Protein AF-A0A6M3KBY1-F1 (afdb_monomer_lite)

Foldseek 3Di:
DKKWADDDDDDDDDDDDDTAIDDDDPPDPVVCVVVVVQPDDPDHRMDDDDPVVNVVVVVVVDDPDVVVVPPDDPPVPDPVVVVVVVVVVVVVVVVVVVVVVVVVVVVVVVVVVVVVVVVVVVVVVVVVVVVVVVVVVVVVVVVVVVVVVVVVVVVVVVVVVVVVVVVVVVVVVVVVVVD

Radius of gyration: 60.46 Å; chains: 1; bounding box: 97×52×166 Å

Sequence (179 aa):
MFVKCKSTRHTKIGTLRRGVVYNLDDESQKAMSVVKSLTAGKDPVMVKLSKQDAEDAALASVSISVEDVTSSDEVASDGANAALAAENADLKQKLNEASEGLTAAASKYEALSEEADDAKTKLVELVSKNADLGGKLDAAASEKSALEKALTKVEKERDALSKKVAELEAALKADQADA

pLDDT: mean 82.59, std 18.46, range [39.38, 98.5]

Structure (mmCIF, N/CA/C/O backbone):
data_AF-A0A6M3KBY1-F1
#
_entry.id   AF-A0A6M3KBY1-F1
#
loop_
_atom_site.group_PDB
_atom_site.id
_atom_site.type_symbol
_atom_site.label_atom_id
_atom_site.label_alt_id
_atom_site.label_comp_id
_atom_site.label_asym_id
_atom_site.label_entity_id
_atom_site.label_seq_id
_atom_site.pdbx_PDB_ins_code
_atom_site.Cartn_x
_atom_site.Cartn_y
_atom_site.Cartn_z
_atom_site.occupancy
_atom_site.B_iso_or_equiv
_atom_site.auth_seq_id
_atom_site.auth_comp_id
_atom_site.auth_asym_id
_atom_site.auth_atom_id
_atom_site.pdbx_PDB_model_num
ATOM 1 N N . MET A 1 1 ? 50.865 -24.376 -79.357 1.00 74.12 1 MET A N 1
ATOM 2 C CA . MET A 1 1 ? 49.764 -23.803 -80.176 1.00 74.12 1 MET A CA 1
ATOM 3 C C . MET A 1 1 ? 49.027 -22.724 -79.395 1.00 74.12 1 MET A C 1
ATOM 5 O O . MET A 1 1 ? 48.870 -22.864 -78.189 1.00 74.12 1 MET A O 1
ATOM 9 N N . PHE A 1 2 ? 48.535 -21.670 -80.061 1.00 79.38 2 PHE A N 1
ATOM 10 C CA . PHE A 1 2 ? 47.746 -20.611 -79.415 1.00 79.38 2 PHE A CA 1
ATOM 11 C C . PHE A 1 2 ? 46.256 -20.746 -79.730 1.00 79.38 2 PHE A C 1
ATOM 13 O O . PHE A 1 2 ? 45.871 -21.010 -80.872 1.00 79.38 2 PHE A O 1
ATOM 20 N N . VAL A 1 3 ? 45.405 -20.547 -78.726 1.00 75.75 3 VAL A N 1
ATOM 21 C CA . VAL A 1 3 ? 43.944 -20.537 -78.894 1.00 75.75 3 VAL A CA 1
ATOM 22 C C . VAL A 1 3 ? 43.327 -19.337 -78.196 1.00 75.75 3 VAL A C 1
ATOM 24 O O . VAL A 1 3 ? 43.636 -19.035 -77.042 1.00 75.75 3 VAL A O 1
ATOM 27 N N . LYS A 1 4 ? 42.422 -18.667 -78.908 1.00 75.38 4 LYS A N 1
ATOM 28 C CA . LYS A 1 4 ? 41.570 -17.610 -78.374 1.00 75.38 4 LYS A CA 1
ATOM 29 C C . LYS A 1 4 ? 40.267 -18.219 -77.888 1.00 75.38 4 LYS A C 1
ATOM 31 O O . LYS A 1 4 ? 39.524 -18.823 -78.667 1.00 75.38 4 LYS A O 1
ATOM 36 N N . CYS A 1 5 ? 39.976 -18.020 -76.611 1.00 67.44 5 CYS A N 1
ATOM 37 C CA . CYS A 1 5 ? 38.776 -18.550 -75.978 1.00 67.44 5 CYS A CA 1
ATOM 38 C C . CYS A 1 5 ? 37.676 -17.483 -75.950 1.00 67.44 5 CYS A C 1
ATOM 40 O O . CYS A 1 5 ? 37.872 -16.395 -75.401 1.00 67.44 5 CYS A O 1
ATOM 42 N N . LYS A 1 6 ? 36.501 -17.785 -76.515 1.00 60.50 6 LYS A N 1
ATOM 43 C CA . LYS A 1 6 ? 35.318 -16.924 -76.381 1.00 60.50 6 LYS A CA 1
ATOM 44 C C . LYS A 1 6 ? 34.602 -17.282 -75.075 1.00 60.50 6 LYS A C 1
ATOM 46 O O . LYS A 1 6 ? 33.980 -18.331 -74.968 1.00 60.50 6 LYS A O 1
ATOM 51 N N . SER A 1 7 ? 34.737 -16.434 -74.056 1.00 56.12 7 SER A N 1
ATOM 52 C CA . SER A 1 7 ? 34.124 -16.652 -72.738 1.00 56.12 7 SER A CA 1
ATOM 53 C C . SER A 1 7 ? 32.624 -16.330 -72.771 1.00 56.12 7 SER A C 1
ATOM 55 O O . SER A 1 7 ? 32.242 -15.169 -72.922 1.00 56.12 7 SER A O 1
ATOM 57 N N . THR A 1 8 ? 31.773 -17.345 -72.593 1.00 53.22 8 THR A N 1
ATOM 58 C CA . THR A 1 8 ? 30.377 -17.188 -72.153 1.00 53.22 8 THR A CA 1
ATOM 59 C C . THR A 1 8 ? 30.242 -17.757 -70.739 1.00 53.22 8 THR A C 1
ATOM 61 O O . THR A 1 8 ? 30.809 -18.797 -70.428 1.00 53.22 8 THR A O 1
ATOM 64 N N . ARG A 1 9 ? 29.548 -17.014 -69.873 1.00 46.81 9 ARG A N 1
ATOM 65 C CA . ARG A 1 9 ? 29.562 -17.080 -68.400 1.00 46.81 9 ARG A CA 1
ATOM 66 C C . ARG A 1 9 ? 29.629 -18.492 -67.755 1.00 46.81 9 ARG A C 1
ATOM 68 O O . ARG A 1 9 ? 28.789 -19.338 -68.021 1.00 46.81 9 ARG A O 1
ATOM 75 N N . HIS A 1 10 ? 30.538 -18.607 -66.773 1.00 44.56 10 HIS A N 1
ATOM 76 C CA . HIS A 1 10 ? 30.617 -19.558 -65.640 1.00 44.56 10 HIS A CA 1
ATOM 77 C C . HIS A 1 10 ? 31.036 -21.025 -65.887 1.00 44.56 10 HIS A C 1
ATOM 79 O O . HIS A 1 10 ? 30.197 -21.909 -66.030 1.00 44.56 10 HIS A O 1
ATOM 85 N N . THR A 1 11 ? 32.325 -21.317 -65.665 1.00 39.38 11 THR A N 1
ATOM 86 C CA . THR A 1 11 ? 32.798 -22.645 -65.227 1.00 39.38 11 THR A CA 1
ATOM 87 C C . THR A 1 11 ? 33.627 -22.489 -63.947 1.00 39.38 11 THR A C 1
ATOM 89 O O . THR A 1 11 ? 34.427 -21.566 -63.828 1.00 39.38 11 THR A O 1
ATOM 92 N N . LYS A 1 12 ? 33.380 -23.357 -62.955 1.00 47.03 12 LYS A N 1
ATOM 93 C CA . LYS A 1 12 ? 33.739 -23.229 -61.522 1.00 47.03 12 LYS A CA 1
ATOM 94 C C . LYS A 1 12 ? 35.239 -23.301 -61.158 1.00 47.03 12 LYS A C 1
ATOM 96 O O . LYS A 1 12 ? 35.557 -23.502 -59.992 1.00 47.03 12 LYS A O 1
ATOM 101 N N . ILE A 1 13 ? 36.166 -23.120 -62.095 1.00 40.56 13 ILE A N 1
ATOM 102 C CA . ILE A 1 13 ? 37.608 -23.103 -61.799 1.00 40.56 13 ILE A CA 1
ATOM 103 C C . ILE A 1 13 ? 38.219 -21.886 -62.505 1.00 40.56 13 ILE A C 1
ATOM 105 O O . ILE A 1 13 ? 38.676 -21.976 -63.637 1.00 40.56 13 ILE A O 1
ATOM 109 N N . GLY A 1 14 ? 38.170 -20.730 -61.835 1.00 43.78 14 GLY A N 1
ATOM 110 C CA . GLY A 1 14 ? 38.823 -19.486 -62.263 1.00 43.78 14 GLY A CA 1
ATOM 111 C C . GLY A 1 14 ? 37.959 -18.539 -63.107 1.00 43.78 14 GLY A C 1
ATOM 112 O O . GLY A 1 14 ? 37.305 -18.923 -64.074 1.00 43.78 14 GLY A O 1
ATOM 113 N N . THR A 1 15 ? 37.951 -17.257 -62.737 1.00 42.66 15 THR A N 1
ATOM 114 C CA . THR A 1 15 ? 37.257 -16.188 -63.466 1.00 42.66 15 THR A CA 1
ATOM 115 C C . THR A 1 15 ? 38.049 -15.774 -64.706 1.00 42.66 15 THR A C 1
ATOM 117 O O . THR A 1 15 ? 39.096 -15.147 -64.581 1.00 42.66 15 THR A O 1
ATOM 120 N N . LEU A 1 16 ? 37.531 -16.059 -65.904 1.00 49.16 16 LEU A N 1
ATOM 121 C CA . LEU A 1 16 ? 38.127 -15.613 -67.168 1.00 49.16 16 LEU A CA 1
ATOM 122 C C . LEU A 1 16 ? 37.277 -14.498 -67.790 1.00 49.16 16 LEU A C 1
ATOM 124 O O . LEU A 1 16 ? 36.230 -14.753 -68.395 1.00 49.16 16 LEU A O 1
ATOM 128 N N . ARG A 1 17 ? 37.715 -13.245 -67.607 1.00 51.91 17 ARG A N 1
ATOM 129 C CA . ARG A 1 17 ? 37.130 -12.056 -68.250 1.00 51.91 17 ARG A CA 1
ATOM 130 C C . ARG A 1 17 ? 37.975 -11.635 -69.458 1.00 51.91 17 ARG A C 1
ATOM 132 O O . ARG A 1 17 ? 39.191 -11.571 -69.362 1.00 51.91 17 ARG A O 1
ATOM 139 N N . ARG A 1 18 ? 37.274 -11.255 -70.538 1.00 57.50 18 ARG A N 1
ATOM 140 C CA . ARG A 1 18 ? 37.779 -10.773 -71.845 1.00 57.50 18 ARG A CA 1
ATOM 141 C C . ARG A 1 18 ? 38.559 -11.826 -72.654 1.00 57.50 18 ARG A C 1
ATOM 143 O O . ARG A 1 18 ? 38.956 -12.859 -72.136 1.00 57.50 18 ARG A O 1
ATOM 150 N N . GLY A 1 19 ? 38.633 -11.629 -73.974 1.00 61.44 19 GLY A N 1
ATOM 151 C CA . GLY A 1 19 ? 39.133 -12.616 -74.942 1.00 61.44 19 GLY A CA 1
ATOM 152 C C . GLY A 1 19 ? 40.644 -12.830 -74.866 1.00 61.44 19 GLY A C 1
ATOM 153 O O . GLY A 1 19 ? 41.369 -12.261 -75.674 1.00 61.44 19 GLY A O 1
ATOM 154 N N . VAL A 1 20 ? 41.082 -13.652 -73.912 1.00 68.06 20 VAL A N 1
ATOM 155 C CA . VAL A 1 20 ? 42.488 -13.991 -73.648 1.00 68.06 20 VAL A CA 1
ATOM 156 C C . VAL A 1 20 ? 43.004 -15.052 -74.626 1.00 68.06 20 VAL A C 1
ATOM 158 O O . VAL A 1 20 ? 42.270 -15.960 -75.035 1.00 68.06 20 VAL A O 1
ATOM 161 N N . VAL A 1 21 ? 44.285 -14.931 -74.974 1.00 73.56 21 VAL A N 1
ATOM 162 C CA . VAL A 1 21 ? 45.045 -15.919 -75.743 1.00 73.56 21 VAL A CA 1
ATOM 163 C C . VAL A 1 21 ? 45.820 -16.817 -74.781 1.00 73.56 21 VAL A C 1
ATOM 165 O O . VAL A 1 21 ? 46.571 -16.322 -73.945 1.00 73.56 21 VAL A O 1
ATOM 168 N N . TYR A 1 22 ? 45.653 -18.133 -74.906 1.00 75.44 22 TYR A N 1
ATOM 169 C CA . TYR A 1 22 ? 46.408 -19.114 -74.121 1.00 75.44 22 TYR A CA 1
ATOM 170 C C . TYR A 1 22 ? 47.484 -19.768 -74.971 1.00 75.44 22 TYR A C 1
ATOM 172 O O . TYR A 1 22 ? 47.219 -20.158 -76.111 1.00 75.44 22 TYR A O 1
ATOM 180 N N . ASN A 1 23 ? 48.671 -19.937 -74.387 1.00 78.38 23 ASN A N 1
ATOM 181 C CA . ASN A 1 23 ? 49.699 -20.803 -74.940 1.00 78.38 23 ASN A CA 1
ATOM 182 C C . ASN A 1 23 ? 49.474 -22.225 -74.421 1.00 78.38 23 ASN A C 1
ATOM 184 O O . ASN A 1 23 ? 49.479 -22.450 -73.209 1.00 78.38 23 ASN A O 1
ATOM 188 N N . LEU A 1 24 ? 49.229 -23.160 -75.330 1.00 79.00 24 LEU A N 1
ATOM 189 C CA . LEU A 1 24 ? 49.049 -24.569 -75.012 1.00 79.00 24 LEU A CA 1
ATOM 190 C C . LEU A 1 24 ? 50.225 -25.381 -75.539 1.00 79.00 24 LEU A C 1
ATOM 192 O O . LEU A 1 24 ? 50.743 -25.116 -76.626 1.00 79.00 24 LEU A O 1
ATOM 196 N N . ASP A 1 25 ? 50.597 -26.383 -74.753 1.00 81.12 25 ASP A N 1
ATOM 197 C CA . ASP A 1 25 ? 51.592 -27.379 -75.118 1.00 81.12 25 ASP A CA 1
ATOM 198 C C . ASP A 1 25 ? 51.003 -28.380 -76.123 1.00 81.12 25 ASP A C 1
ATOM 200 O O . ASP A 1 25 ? 49.978 -29.019 -75.863 1.00 81.12 25 ASP A O 1
ATOM 204 N N . ASP A 1 26 ? 51.668 -28.502 -77.269 1.00 72.62 26 ASP A N 1
ATOM 205 C CA . ASP A 1 26 ? 51.238 -29.335 -78.395 1.00 72.62 26 ASP A CA 1
ATOM 206 C C . ASP A 1 26 ? 51.594 -30.810 -78.198 1.00 72.62 26 ASP A C 1
ATOM 208 O O . ASP A 1 26 ? 51.022 -31.680 -78.859 1.00 72.62 26 ASP A O 1
ATOM 212 N N . GLU A 1 27 ? 52.493 -31.103 -77.257 1.00 78.88 27 GLU A N 1
ATOM 213 C CA . GLU A 1 27 ? 52.942 -32.460 -76.944 1.00 78.88 27 GLU A CA 1
ATOM 214 C C . GLU A 1 27 ? 52.004 -33.158 -75.941 1.00 78.88 27 GLU A C 1
ATOM 216 O O . GLU A 1 27 ? 51.948 -34.390 -75.854 1.00 78.88 27 GLU A O 1
ATOM 221 N N . SER A 1 28 ? 51.180 -32.390 -75.222 1.00 81.75 28 SER A N 1
ATOM 222 C CA . SER A 1 28 ? 50.238 -32.920 -74.237 1.00 81.75 28 SER A CA 1
ATOM 223 C C . SER A 1 28 ? 48.974 -33.495 -74.887 1.00 81.75 28 SER A C 1
ATOM 225 O O . SER A 1 28 ? 48.014 -32.787 -75.207 1.00 81.75 28 SER A O 1
ATOM 227 N N . GLN A 1 29 ? 48.906 -34.827 -74.996 1.00 77.62 29 GLN A N 1
ATOM 228 C CA . GLN A 1 29 ? 47.725 -35.526 -75.531 1.00 77.62 29 GLN A CA 1
ATOM 229 C C . GLN A 1 29 ? 46.428 -35.200 -74.772 1.00 77.62 29 GLN A C 1
ATOM 231 O O . GLN A 1 29 ? 45.358 -35.087 -75.377 1.00 77.62 29 GLN A O 1
ATOM 236 N N . LYS A 1 30 ? 46.511 -35.013 -73.447 1.00 78.38 30 LYS A N 1
ATOM 237 C CA . LYS A 1 30 ? 45.349 -34.654 -72.620 1.00 78.38 30 LYS A CA 1
ATOM 238 C C . LYS A 1 30 ? 44.815 -33.273 -72.998 1.00 78.38 30 LYS A C 1
ATOM 240 O O . LYS A 1 30 ? 43.612 -33.144 -73.218 1.00 78.38 30 LYS A O 1
ATOM 245 N N . ALA A 1 31 ? 45.692 -32.278 -73.147 1.00 73.94 31 ALA A N 1
ATOM 246 C CA . ALA A 1 31 ? 45.299 -30.934 -73.571 1.00 73.94 31 ALA A CA 1
ATOM 247 C C . ALA A 1 31 ? 44.688 -30.954 -74.981 1.00 73.94 31 ALA A C 1
ATOM 249 O O . ALA A 1 31 ? 43.605 -30.410 -75.203 1.00 73.94 31 ALA A O 1
ATOM 250 N N . MET A 1 32 ? 45.314 -31.678 -75.909 1.00 76.31 32 MET A N 1
ATOM 251 C CA . MET A 1 32 ? 44.852 -31.769 -77.295 1.00 76.31 32 MET A CA 1
ATOM 252 C C . MET A 1 32 ? 43.483 -32.442 -77.437 1.00 76.31 32 MET A C 1
ATOM 254 O O . MET A 1 32 ? 42.690 -32.028 -78.285 1.00 76.31 32 MET A O 1
ATOM 258 N N . SER A 1 33 ? 43.164 -33.426 -76.590 1.00 79.00 33 SER A N 1
ATOM 259 C CA . SER A 1 33 ? 41.845 -34.077 -76.596 1.00 79.00 33 SER A CA 1
ATOM 260 C C . SER A 1 33 ? 40.703 -33.100 -76.280 1.00 79.00 33 SER A C 1
ATOM 262 O O . SER A 1 33 ? 39.678 -33.104 -76.963 1.00 79.00 33 SER A O 1
ATOM 264 N N . VAL A 1 34 ? 40.915 -32.208 -75.309 1.00 76.88 34 VAL A N 1
ATOM 265 C CA . VAL A 1 34 ? 39.933 -31.204 -74.879 1.00 76.88 34 VAL A CA 1
ATOM 266 C C . VAL A 1 34 ? 39.853 -30.061 -75.888 1.00 76.88 34 VAL A C 1
ATOM 268 O O . VAL A 1 34 ? 38.772 -29.605 -76.241 1.00 76.88 34 VAL A O 1
ATOM 271 N N . VAL A 1 35 ? 40.987 -29.611 -76.420 1.00 77.12 35 VAL A N 1
ATOM 272 C CA . VAL A 1 35 ? 41.0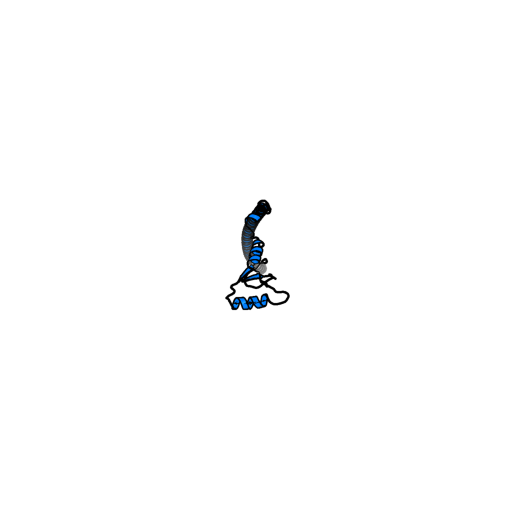03 -28.519 -77.404 1.00 77.12 35 VAL A CA 1
ATOM 273 C C . VAL A 1 35 ? 40.360 -28.950 -78.720 1.00 77.12 35 VAL A C 1
ATOM 275 O O . VAL A 1 35 ? 39.675 -28.152 -79.362 1.00 77.12 35 VAL A O 1
ATOM 278 N N . LYS A 1 36 ? 40.537 -30.208 -79.138 1.00 79.56 36 LYS A N 1
ATOM 279 C CA . LYS A 1 36 ? 39.959 -30.716 -80.389 1.00 79.56 36 LYS A CA 1
ATOM 280 C C . LYS A 1 36 ? 38.432 -30.677 -80.372 1.00 79.56 36 LYS A C 1
ATOM 282 O O . LYS A 1 36 ? 37.848 -30.309 -81.385 1.00 79.56 36 LYS A O 1
ATOM 287 N N . SER A 1 37 ? 37.788 -30.997 -79.250 1.00 79.88 37 SER A N 1
ATOM 288 C CA . SER A 1 37 ? 36.326 -30.904 -79.147 1.00 79.88 37 SER A CA 1
ATOM 289 C C . SER A 1 37 ? 35.829 -29.455 -79.153 1.00 79.88 37 SER A C 1
ATOM 291 O O . SER A 1 37 ? 34.765 -29.184 -79.697 1.00 79.88 37 SER A O 1
ATOM 293 N N . LEU A 1 38 ? 36.615 -28.517 -78.616 1.00 75.94 38 LEU A N 1
ATOM 294 C CA . LEU A 1 38 ? 36.246 -27.098 -78.504 1.00 75.94 38 LEU A CA 1
ATOM 295 C C . LEU A 1 38 ? 36.580 -26.257 -79.750 1.00 75.94 38 LEU A C 1
ATOM 297 O O . LEU A 1 38 ? 36.051 -25.155 -79.909 1.00 75.94 38 LEU A O 1
ATOM 301 N N . THR A 1 39 ? 37.451 -26.768 -80.623 1.00 78.12 39 THR A N 1
ATOM 302 C CA . THR A 1 39 ? 37.851 -26.134 -81.896 1.00 78.12 39 THR A CA 1
ATOM 303 C C . THR A 1 39 ? 37.197 -26.774 -83.126 1.00 78.12 39 THR A C 1
ATOM 305 O O . THR A 1 39 ? 37.356 -26.260 -84.230 1.00 78.12 39 THR A O 1
ATOM 308 N N . ALA A 1 40 ? 36.470 -27.884 -82.964 1.00 77.44 40 ALA A N 1
ATOM 309 C CA . ALA A 1 40 ? 35.759 -28.556 -84.050 1.00 77.44 40 ALA A CA 1
ATOM 310 C C . ALA A 1 40 ? 34.355 -27.965 -84.285 1.00 77.44 40 ALA A C 1
ATOM 312 O O . ALA A 1 40 ? 33.718 -27.459 -83.364 1.00 77.44 40 ALA A O 1
ATOM 313 N N . GLY A 1 41 ? 33.849 -28.090 -85.516 1.00 78.38 41 GLY A N 1
ATOM 314 C CA . GLY A 1 41 ? 32.503 -27.651 -85.908 1.00 78.38 41 GLY A CA 1
ATOM 315 C C . GLY A 1 41 ? 32.482 -26.372 -86.750 1.00 78.38 41 GLY A C 1
ATOM 316 O O . GLY A 1 41 ? 33.522 -25.792 -87.052 1.00 78.38 41 GLY A O 1
ATOM 317 N N . LYS A 1 42 ? 31.278 -25.962 -87.172 1.00 72.12 42 LYS A N 1
ATOM 318 C CA . LYS A 1 42 ? 31.057 -24.784 -88.032 1.00 72.12 42 LYS A CA 1
ATOM 319 C C . LYS A 1 42 ? 31.161 -23.458 -87.258 1.00 72.12 42 LYS A C 1
ATOM 321 O O . LYS A 1 42 ? 31.597 -22.472 -87.836 1.00 72.12 42 LYS A O 1
ATOM 326 N N . ASP A 1 43 ? 30.856 -23.483 -85.957 1.00 74.31 43 ASP A N 1
ATOM 327 C CA . ASP A 1 43 ? 30.940 -22.349 -85.026 1.00 74.31 43 ASP A CA 1
ATOM 328 C C . ASP A 1 43 ? 31.706 -22.756 -83.750 1.00 74.31 43 ASP A C 1
ATOM 330 O O . ASP A 1 43 ? 31.097 -23.117 -82.739 1.00 74.31 43 ASP A O 1
ATOM 334 N N . PRO A 1 44 ? 33.051 -22.774 -83.782 1.00 76.62 44 PRO A N 1
ATOM 335 C CA . PRO A 1 44 ? 33.845 -23.286 -82.672 1.00 76.62 44 PRO A CA 1
ATOM 336 C C . PRO A 1 44 ? 33.886 -22.315 -81.480 1.00 76.62 44 PRO A C 1
ATOM 338 O O . PRO A 1 44 ? 33.932 -21.089 -81.633 1.00 76.62 44 PRO A O 1
ATOM 341 N N . VAL A 1 45 ? 33.926 -22.883 -80.270 1.00 72.94 45 VAL A N 1
ATOM 342 C CA . VAL A 1 45 ? 34.008 -22.138 -78.997 1.00 72.94 45 VAL A CA 1
ATOM 343 C C . VAL A 1 45 ? 35.394 -21.503 -78.817 1.00 72.94 45 VAL A C 1
ATOM 345 O O . VAL A 1 45 ? 35.528 -20.412 -78.253 1.00 72.94 45 VAL A O 1
ATOM 348 N N . MET A 1 46 ? 36.432 -22.168 -79.327 1.00 78.75 46 MET A N 1
ATOM 349 C CA . MET A 1 46 ? 37.811 -21.678 -79.351 1.00 78.75 46 MET A CA 1
ATOM 350 C C . MET A 1 46 ? 38.322 -21.581 -80.787 1.00 78.75 46 MET A C 1
ATOM 352 O O . MET A 1 46 ? 38.045 -22.447 -81.613 1.00 78.75 46 MET A O 1
ATOM 356 N N . VAL A 1 47 ? 39.115 -20.550 -81.078 1.00 80.00 47 VAL A N 1
ATOM 357 C CA . VAL A 1 47 ? 39.727 -20.352 -82.401 1.00 80.00 47 VAL A CA 1
ATOM 358 C C . VAL A 1 47 ? 41.237 -20.487 -82.278 1.00 80.00 47 VAL A C 1
ATOM 360 O O . VAL A 1 47 ? 41.843 -19.851 -81.417 1.00 80.00 47 VAL A O 1
ATOM 363 N N . LYS A 1 48 ? 41.844 -21.318 -83.130 1.00 82.50 48 LYS A N 1
ATOM 364 C CA . LYS A 1 48 ? 43.303 -21.445 -83.211 1.00 82.50 48 LYS A CA 1
ATOM 365 C C . LYS A 1 48 ? 43.882 -20.200 -83.871 1.00 82.50 48 LYS A C 1
ATOM 367 O O . LYS A 1 48 ? 43.381 -19.784 -84.912 1.00 82.50 48 LYS A O 1
ATOM 372 N N . LEU A 1 49 ? 44.918 -19.633 -83.271 1.00 82.50 49 LEU A N 1
ATOM 373 C CA . LEU A 1 49 ? 45.624 -18.468 -83.796 1.00 82.50 49 LEU A CA 1
ATOM 374 C C . LEU A 1 49 ? 47.036 -18.855 -84.231 1.00 82.50 49 LEU A C 1
ATOM 376 O O . LEU A 1 49 ? 47.647 -19.760 -83.649 1.00 82.50 49 LEU A O 1
ATOM 380 N N . SER A 1 50 ? 47.554 -18.157 -85.243 1.00 83.31 50 SER A N 1
ATOM 381 C CA . SER A 1 50 ? 48.986 -18.188 -85.526 1.00 83.31 50 SER A CA 1
ATOM 382 C C . SER A 1 50 ? 49.755 -17.484 -84.401 1.00 83.31 50 SER A C 1
ATOM 384 O O . SER A 1 50 ? 49.174 -16.773 -83.579 1.00 83.31 50 SER A O 1
ATOM 386 N N . LYS A 1 51 ? 51.076 -17.684 -84.345 1.00 79.50 51 LYS A N 1
ATOM 387 C CA . LYS A 1 51 ? 51.924 -17.006 -83.354 1.00 79.50 51 LYS A CA 1
ATOM 388 C C . LYS A 1 51 ? 51.847 -15.479 -83.489 1.00 79.50 51 LYS A C 1
ATOM 390 O O . LYS A 1 51 ? 51.778 -14.792 -82.481 1.00 79.50 51 LYS A O 1
ATOM 395 N N . GLN A 1 52 ? 51.794 -14.975 -84.719 1.00 80.56 52 GLN A N 1
ATOM 396 C CA . GLN A 1 52 ? 51.736 -13.541 -84.987 1.00 80.56 52 GLN A CA 1
ATOM 397 C C . GLN A 1 52 ? 50.374 -12.950 -84.593 1.00 80.56 52 GLN A C 1
ATOM 399 O O . GLN A 1 52 ? 50.322 -11.976 -83.851 1.00 80.56 52 GLN A O 1
ATOM 404 N N . ASP A 1 53 ? 49.272 -13.624 -84.942 1.00 80.62 53 ASP A N 1
ATOM 405 C CA . ASP A 1 53 ? 47.926 -13.191 -84.527 1.00 80.62 53 ASP A CA 1
ATOM 406 C C . ASP A 1 53 ? 47.736 -13.250 -83.002 1.00 80.62 53 ASP A C 1
ATOM 408 O O . ASP A 1 53 ? 46.936 -12.507 -82.431 1.00 80.62 53 ASP A O 1
ATOM 412 N N . ALA A 1 54 ? 48.432 -14.174 -82.332 1.00 76.06 54 ALA A N 1
ATOM 413 C CA . ALA A 1 54 ? 48.434 -14.294 -80.879 1.00 76.06 54 ALA A CA 1
ATOM 414 C C . ALA A 1 54 ? 49.155 -13.116 -80.208 1.00 76.06 54 ALA A C 1
ATOM 416 O O . ALA A 1 54 ? 48.650 -12.601 -79.211 1.00 76.06 54 ALA A O 1
ATOM 417 N N . GLU A 1 55 ? 50.291 -12.684 -80.757 1.00 75.50 55 GLU A N 1
ATOM 418 C CA . GLU A 1 55 ? 51.039 -11.510 -80.292 1.00 75.50 55 GLU A CA 1
ATOM 419 C C . GLU A 1 55 ? 50.224 -10.221 -80.503 1.00 75.50 55 GLU A C 1
ATOM 421 O O . GLU A 1 55 ? 50.045 -9.450 -79.558 1.00 75.50 55 GLU A O 1
ATOM 426 N N . ASP A 1 56 ? 49.608 -10.050 -81.676 1.00 75.62 56 ASP A N 1
ATOM 427 C CA . ASP A 1 56 ? 48.736 -8.904 -81.974 1.00 75.62 56 ASP A CA 1
ATOM 428 C C . ASP A 1 56 ? 47.485 -8.874 -81.077 1.00 75.62 56 ASP A C 1
ATOM 430 O O . ASP A 1 56 ? 47.080 -7.826 -80.566 1.00 75.62 56 ASP A O 1
ATOM 434 N N . ALA A 1 57 ? 46.874 -10.036 -80.821 1.00 70.12 57 ALA A N 1
ATOM 435 C CA . ALA A 1 57 ? 45.727 -10.139 -79.923 1.00 70.12 57 ALA A CA 1
ATOM 436 C C . ALA A 1 57 ? 46.098 -9.895 -78.449 1.00 70.12 57 ALA A C 1
ATOM 438 O O . ALA A 1 57 ? 45.268 -9.363 -77.708 1.00 70.12 57 ALA A O 1
ATOM 439 N N . ALA A 1 58 ? 47.315 -10.257 -78.028 1.00 65.44 58 ALA A N 1
ATOM 440 C CA . ALA A 1 58 ? 47.824 -9.980 -76.686 1.00 65.44 58 ALA A CA 1
ATOM 441 C C . ALA A 1 58 ? 48.124 -8.483 -76.485 1.00 65.44 58 ALA A C 1
ATOM 443 O O . ALA A 1 58 ? 47.812 -7.937 -75.427 1.00 65.44 58 ALA A O 1
ATOM 444 N N . LEU A 1 59 ? 48.644 -7.804 -77.513 1.00 65.94 59 LEU A N 1
ATOM 445 C CA . LEU A 1 59 ? 48.826 -6.347 -77.520 1.00 65.94 59 LEU A CA 1
ATOM 446 C C . LEU A 1 59 ? 47.482 -5.601 -77.476 1.00 65.94 59 LEU A C 1
ATOM 448 O O . LEU A 1 59 ? 47.348 -4.603 -76.771 1.00 65.94 59 LEU A O 1
ATOM 452 N N . ALA A 1 60 ? 46.466 -6.106 -78.185 1.00 63.88 60 ALA A N 1
ATOM 453 C CA . ALA A 1 60 ? 45.114 -5.543 -78.159 1.00 63.88 60 ALA A CA 1
ATOM 454 C C . ALA A 1 60 ? 44.387 -5.776 -76.820 1.00 63.88 60 ALA A C 1
ATOM 456 O O . ALA A 1 60 ? 43.509 -4.992 -76.447 1.00 63.88 60 ALA A O 1
ATOM 457 N N . SER A 1 61 ? 44.737 -6.829 -76.071 1.00 59.69 61 SER A N 1
ATOM 458 C CA . SER A 1 61 ? 44.323 -6.985 -74.675 1.00 59.69 61 SER A CA 1
ATOM 459 C C . SER A 1 61 ? 45.180 -6.099 -73.772 1.00 59.69 61 SER A C 1
ATOM 461 O O . SER A 1 61 ? 45.993 -6.586 -72.995 1.00 59.69 61 SER A O 1
ATOM 463 N N . VAL A 1 62 ? 44.990 -4.786 -73.907 1.00 50.34 62 VAL A N 1
ATOM 464 C CA . VAL A 1 62 ? 45.595 -3.748 -73.070 1.00 50.34 62 VAL A CA 1
ATOM 465 C C . VAL A 1 62 ? 45.466 -4.138 -71.595 1.00 50.34 62 VAL A C 1
ATOM 467 O O . VAL A 1 62 ? 44.356 -4.244 -71.058 1.00 50.34 62 VAL A O 1
ATOM 470 N N . SER A 1 63 ? 46.619 -4.369 -70.957 1.00 48.88 63 SER A N 1
ATOM 471 C CA . SER A 1 63 ? 46.772 -4.308 -69.507 1.00 48.88 63 SER A CA 1
ATOM 472 C C . SER A 1 63 ? 46.163 -3.002 -69.030 1.00 48.88 63 SER A C 1
ATOM 474 O O . SER A 1 63 ? 46.511 -1.937 -69.529 1.00 48.88 63 SER A O 1
ATOM 476 N N . ILE A 1 64 ? 45.265 -3.082 -68.054 1.00 43.31 64 ILE A N 1
ATOM 477 C CA . ILE A 1 64 ? 44.940 -1.923 -67.231 1.00 43.31 64 ILE A CA 1
ATOM 478 C C . ILE A 1 64 ? 46.241 -1.588 -66.496 1.00 43.31 64 ILE A C 1
ATOM 480 O O . ILE A 1 64 ? 46.571 -2.223 -65.496 1.00 43.31 64 ILE A O 1
ATOM 484 N N . SER A 1 65 ? 47.032 -0.679 -67.058 1.00 42.81 65 SER A N 1
ATOM 485 C CA . SER A 1 65 ? 48.097 -0.007 -66.327 1.00 42.81 65 SER A CA 1
ATOM 486 C C . SER A 1 65 ? 47.419 0.795 -65.215 1.00 42.81 65 SER A C 1
ATOM 488 O O . SER A 1 65 ? 46.385 1.429 -65.436 1.00 42.81 65 SER A O 1
ATOM 490 N N . VAL A 1 66 ? 47.952 0.691 -64.001 1.00 48.62 66 VAL A N 1
ATOM 491 C CA . VAL A 1 66 ? 47.387 1.253 -62.760 1.00 48.62 66 VAL A CA 1
ATOM 492 C C . VAL A 1 66 ? 47.268 2.786 -62.821 1.00 48.62 66 VAL A C 1
ATOM 494 O O . VAL A 1 66 ? 46.569 3.397 -62.020 1.00 48.62 66 VAL A O 1
ATOM 497 N N . GLU A 1 67 ? 47.887 3.415 -63.812 1.00 44.78 67 GLU A N 1
ATOM 498 C CA . GLU A 1 67 ? 47.958 4.860 -63.979 1.00 44.78 67 GLU A CA 1
ATOM 499 C C . GLU A 1 67 ? 46.670 5.504 -64.538 1.00 44.78 67 GLU A C 1
ATOM 501 O O . GLU A 1 67 ? 46.494 6.713 -64.387 1.00 44.78 67 GLU A O 1
ATOM 506 N N . ASP A 1 68 ? 45.731 4.735 -65.105 1.00 41.59 68 ASP A N 1
ATOM 507 C CA . ASP A 1 68 ? 44.483 5.281 -65.688 1.00 41.59 68 ASP A CA 1
ATOM 508 C C . ASP A 1 68 ? 43.308 5.375 -64.683 1.00 41.59 68 ASP A C 1
ATOM 510 O O . ASP A 1 68 ? 42.193 5.764 -65.026 1.00 41.59 68 ASP A O 1
ATOM 514 N N . VAL A 1 69 ? 43.558 5.061 -63.402 1.00 45.62 69 VAL A N 1
ATOM 515 C CA . VAL A 1 69 ? 42.596 5.252 -62.290 1.00 45.62 69 VAL A CA 1
ATOM 516 C C . VAL A 1 69 ? 42.651 6.681 -61.722 1.00 45.62 69 VAL A C 1
ATOM 518 O O . VAL A 1 69 ? 41.920 7.018 -60.800 1.00 45.62 69 VAL A O 1
ATOM 521 N N . THR A 1 70 ? 43.462 7.575 -62.293 1.00 44.84 70 THR A N 1
ATOM 522 C CA . THR A 1 70 ? 43.511 8.986 -61.860 1.00 44.84 70 THR A CA 1
ATOM 523 C C . THR A 1 70 ? 42.597 9.911 -62.672 1.00 44.84 70 THR A C 1
ATOM 525 O O . THR A 1 70 ? 42.639 11.130 -62.504 1.00 44.84 70 THR A O 1
ATOM 528 N N . SER A 1 71 ? 41.715 9.361 -63.519 1.00 43.06 71 SER A N 1
ATOM 529 C CA . SER A 1 71 ? 40.613 10.127 -64.106 1.00 43.06 71 SER A CA 1
ATOM 530 C C . SER A 1 71 ? 39.385 10.117 -63.182 1.00 43.06 71 SER A C 1
ATOM 532 O O . SER A 1 71 ? 38.554 9.218 -63.185 1.00 43.06 71 SER A O 1
ATOM 534 N N . SER A 1 72 ? 39.273 11.194 -62.404 1.00 43.84 72 SER A N 1
ATOM 535 C CA . SER A 1 72 ? 37.984 11.818 -62.074 1.00 43.84 72 SER A CA 1
ATOM 536 C C . SER A 1 72 ? 37.009 11.075 -61.146 1.00 43.84 72 SER A C 1
ATOM 538 O O . SER A 1 72 ? 35.807 11.250 -61.312 1.00 43.84 72 SER A O 1
ATOM 540 N N . ASP A 1 73 ? 37.489 10.361 -60.121 1.00 45.38 73 ASP A N 1
ATOM 541 C CA . ASP A 1 73 ? 36.609 9.886 -59.030 1.00 45.38 73 ASP A CA 1
ATOM 542 C C . ASP A 1 73 ? 37.227 9.979 -57.615 1.00 45.38 73 ASP A C 1
ATOM 544 O O . ASP A 1 73 ? 36.850 9.256 -56.698 1.00 45.38 73 ASP A O 1
ATOM 548 N N . GLU A 1 74 ? 38.158 10.917 -57.394 1.00 51.09 74 GLU A N 1
ATOM 549 C CA . GLU A 1 74 ? 38.694 11.235 -56.053 1.00 51.09 74 GLU A CA 1
ATOM 550 C C . GLU A 1 74 ? 38.085 12.501 -55.414 1.00 51.09 74 GLU A C 1
ATOM 552 O O . GLU A 1 74 ? 38.670 13.086 -54.507 1.00 51.09 74 GLU A O 1
ATOM 557 N N . VAL A 1 75 ? 36.888 12.938 -55.829 1.00 51.19 75 VAL A N 1
ATOM 558 C CA . VAL A 1 75 ? 36.203 14.099 -55.210 1.00 51.19 75 VAL A CA 1
ATOM 559 C C . VAL A 1 75 ? 34.806 13.742 -54.699 1.00 51.19 75 VAL A C 1
ATOM 561 O O . VAL A 1 75 ? 33.836 14.472 -54.881 1.00 51.19 75 VAL A O 1
ATOM 564 N N . ALA A 1 76 ? 34.709 12.612 -54.004 1.00 54.16 76 ALA A N 1
ATOM 565 C CA . ALA A 1 76 ? 33.601 12.322 -53.091 1.00 54.16 76 ALA A CA 1
ATOM 566 C C . ALA A 1 76 ? 34.093 12.063 -51.649 1.00 54.16 76 ALA A C 1
ATOM 568 O O . ALA A 1 76 ? 33.410 11.401 -50.871 1.00 54.16 76 ALA A O 1
ATOM 569 N N . SER A 1 77 ? 35.293 12.533 -51.283 1.00 61.81 77 SER A N 1
ATOM 570 C CA . SER A 1 77 ? 36.087 11.916 -50.206 1.00 61.81 77 SER A CA 1
ATOM 571 C C . SER A 1 77 ? 36.189 12.661 -48.867 1.00 61.81 77 SER A C 1
ATOM 573 O O . SER A 1 77 ? 36.510 12.003 -47.882 1.00 61.81 77 SER A O 1
ATOM 575 N N . ASP A 1 78 ? 35.815 13.941 -48.746 1.00 62.53 78 ASP A N 1
ATOM 576 C CA . ASP A 1 78 ? 35.879 14.645 -47.443 1.00 62.53 78 ASP A CA 1
ATOM 577 C C . ASP A 1 78 ? 34.504 15.008 -46.864 1.00 62.53 78 ASP A C 1
ATOM 579 O O . ASP A 1 78 ? 34.236 14.772 -45.687 1.00 62.53 78 ASP A O 1
ATOM 583 N N . GLY A 1 79 ? 33.583 15.529 -47.683 1.00 70.81 79 GLY A N 1
ATOM 584 C CA . GLY A 1 79 ? 32.273 15.994 -47.203 1.00 70.81 79 GLY A CA 1
ATOM 585 C C . GLY A 1 79 ? 31.353 14.871 -46.709 1.00 70.81 79 GLY A C 1
ATOM 586 O O . GLY A 1 79 ? 30.715 15.007 -45.667 1.00 70.81 79 GLY A O 1
ATOM 587 N N . ALA A 1 80 ? 31.311 13.738 -47.419 1.00 80.56 80 ALA A N 1
ATOM 588 C CA . ALA A 1 80 ? 30.505 12.579 -47.024 1.00 80.56 80 ALA A CA 1
ATOM 589 C C . ALA A 1 80 ? 31.064 11.892 -45.765 1.00 80.56 80 ALA A C 1
ATOM 591 O O . ALA A 1 80 ? 30.305 11.519 -44.872 1.00 80.56 80 ALA A O 1
ATOM 592 N N . ASN A 1 81 ? 32.392 11.798 -45.652 1.00 82.69 81 ASN A N 1
ATOM 593 C CA . ASN A 1 81 ? 33.056 11.275 -44.459 1.00 82.69 81 ASN A CA 1
ATOM 594 C C . ASN A 1 81 ? 32.861 12.197 -43.246 1.00 82.69 81 ASN A C 1
ATOM 596 O O . ASN A 1 81 ? 32.604 11.709 -42.146 1.00 82.69 81 ASN A O 1
ATOM 600 N N . ALA A 1 82 ? 32.909 13.519 -43.437 1.00 85.44 82 ALA A N 1
ATOM 601 C CA . ALA A 1 82 ? 32.617 14.485 -42.381 1.00 85.44 82 ALA A CA 1
ATOM 602 C C . ALA A 1 82 ? 31.150 14.419 -41.918 1.00 85.44 82 ALA A C 1
ATOM 604 O O . ALA A 1 82 ? 30.889 14.451 -40.716 1.00 85.44 82 ALA A O 1
ATOM 605 N N . ALA A 1 83 ? 30.197 14.266 -42.847 1.00 88.50 83 ALA A N 1
ATOM 606 C CA . ALA A 1 83 ? 28.780 14.104 -42.519 1.00 88.50 83 ALA A CA 1
ATOM 607 C C . ALA A 1 83 ? 28.518 12.818 -41.714 1.00 88.50 83 ALA A C 1
ATOM 609 O O . ALA A 1 83 ? 27.860 12.867 -40.676 1.00 88.50 83 ALA A O 1
ATOM 610 N N . LEU A 1 84 ? 29.107 11.690 -42.127 1.00 92.44 84 LEU A N 1
ATOM 611 C CA . LEU A 1 84 ? 29.024 10.425 -41.387 1.00 92.44 84 LEU A CA 1
ATOM 612 C C . LEU A 1 84 ? 29.701 10.505 -40.013 1.00 92.44 84 LEU A C 1
ATOM 614 O O . LEU A 1 84 ? 29.221 9.906 -39.051 1.00 92.44 84 LEU A O 1
ATOM 618 N N . ALA A 1 85 ? 30.817 11.226 -39.888 1.00 92.81 85 ALA A N 1
ATOM 619 C CA . ALA A 1 85 ? 31.475 11.434 -38.600 1.00 92.81 85 ALA A CA 1
ATOM 620 C C . ALA A 1 85 ? 30.604 12.268 -37.645 1.00 92.81 85 ALA A C 1
ATOM 622 O O . ALA A 1 85 ? 30.503 11.927 -36.466 1.00 92.81 85 ALA A O 1
ATOM 623 N N . ALA A 1 86 ? 29.942 13.312 -38.156 1.00 93.50 86 ALA A N 1
ATOM 624 C CA . ALA A 1 86 ? 29.011 14.133 -37.386 1.00 93.50 86 ALA A CA 1
ATOM 625 C C . ALA A 1 86 ? 27.772 13.336 -36.944 1.00 93.50 86 ALA A C 1
ATOM 627 O O . ALA A 1 86 ? 27.402 13.389 -35.773 1.00 93.50 86 ALA A O 1
ATOM 628 N N . GLU A 1 87 ? 27.182 12.539 -37.838 1.00 95.75 87 GLU A N 1
ATOM 629 C CA . GLU A 1 87 ? 26.055 11.659 -37.505 1.00 95.75 87 GLU A CA 1
ATOM 630 C C . GLU A 1 87 ? 26.448 10.612 -36.453 1.00 95.75 87 GLU A C 1
ATOM 632 O O . GLU A 1 87 ? 25.738 10.415 -35.470 1.00 95.75 87 GLU A O 1
ATOM 637 N N . ASN A 1 88 ? 27.623 9.989 -36.587 1.00 94.38 88 ASN A N 1
ATOM 638 C CA . ASN A 1 88 ? 28.126 9.056 -35.577 1.00 94.38 88 ASN A CA 1
ATOM 639 C C . ASN A 1 88 ? 28.393 9.733 -34.224 1.00 94.38 88 ASN A C 1
ATOM 641 O O . ASN A 1 88 ? 28.213 9.096 -33.186 1.00 94.38 88 ASN A O 1
ATOM 645 N N . ALA A 1 89 ? 28.846 10.989 -34.211 1.00 96.38 89 ALA A N 1
ATOM 646 C CA . ALA A 1 89 ? 29.038 11.744 -32.975 1.00 96.38 89 ALA A CA 1
ATOM 647 C C . ALA A 1 89 ? 27.694 12.047 -32.289 1.00 96.38 89 ALA A C 1
ATOM 649 O O . ALA A 1 89 ? 27.564 11.801 -31.090 1.00 96.38 89 ALA A O 1
ATOM 650 N N . ASP A 1 90 ? 26.689 12.484 -33.051 1.00 97.31 90 ASP A N 1
ATOM 651 C CA . ASP A 1 90 ? 25.325 12.726 -32.560 1.00 97.31 90 ASP A CA 1
ATOM 652 C C . ASP A 1 90 ? 24.666 11.437 -32.039 1.00 97.31 90 ASP A C 1
ATOM 654 O O . ASP A 1 90 ? 24.119 11.409 -30.935 1.00 97.31 90 ASP A O 1
ATOM 658 N N . LEU A 1 91 ? 24.793 10.323 -32.768 1.00 96.88 91 LEU A N 1
ATOM 659 C CA . LEU A 1 91 ? 24.292 9.022 -32.318 1.00 96.88 91 LEU A CA 1
ATOM 660 C C . LEU A 1 91 ? 24.982 8.548 -31.034 1.00 96.88 91 LEU A C 1
ATOM 662 O O . LEU A 1 91 ? 24.313 8.021 -30.146 1.00 96.88 91 LEU A O 1
ATOM 666 N N . LYS A 1 92 ? 26.298 8.754 -30.899 1.00 97.06 92 LYS A N 1
ATOM 667 C CA . LYS A 1 92 ? 27.028 8.441 -29.659 1.00 97.06 92 LYS A CA 1
ATOM 668 C C . LYS A 1 92 ? 26.559 9.299 -28.490 1.00 97.06 92 LYS A C 1
ATOM 670 O O . LYS A 1 92 ? 26.399 8.772 -27.393 1.00 97.06 92 LYS A O 1
ATOM 675 N N . GLN A 1 93 ? 26.316 10.589 -28.716 1.00 97.56 93 GLN A N 1
ATOM 676 C CA . GLN A 1 93 ? 25.774 11.469 -27.686 1.00 97.56 93 GLN A CA 1
ATOM 677 C C . GLN A 1 93 ? 24.389 10.989 -27.235 1.00 97.56 93 GLN A C 1
ATOM 679 O O . GLN A 1 93 ? 24.182 10.769 -26.044 1.00 97.56 93 GLN A O 1
ATOM 684 N N . LYS A 1 94 ? 23.480 10.724 -28.179 1.00 97.69 94 LYS A N 1
ATOM 685 C CA . LYS A 1 94 ? 22.136 10.200 -27.884 1.00 97.69 94 LYS A CA 1
ATOM 686 C C . LYS A 1 94 ? 22.174 8.858 -27.156 1.00 97.69 94 LYS A C 1
ATOM 688 O O . LYS A 1 94 ? 21.371 8.632 -26.255 1.00 97.69 94 LYS A O 1
ATOM 693 N N . LEU A 1 95 ? 23.099 7.970 -27.525 1.00 97.62 95 LEU A N 1
ATOM 694 C CA . LEU A 1 95 ? 23.296 6.690 -26.843 1.00 97.62 95 LEU A CA 1
ATOM 695 C C . LEU A 1 95 ? 23.718 6.901 -25.383 1.00 97.62 95 LEU A C 1
ATOM 697 O O . LEU A 1 95 ? 23.174 6.248 -24.494 1.00 97.62 95 LEU A O 1
ATOM 701 N N . ASN A 1 96 ? 24.655 7.818 -25.134 1.00 97.62 96 ASN A N 1
ATOM 702 C CA . ASN A 1 96 ?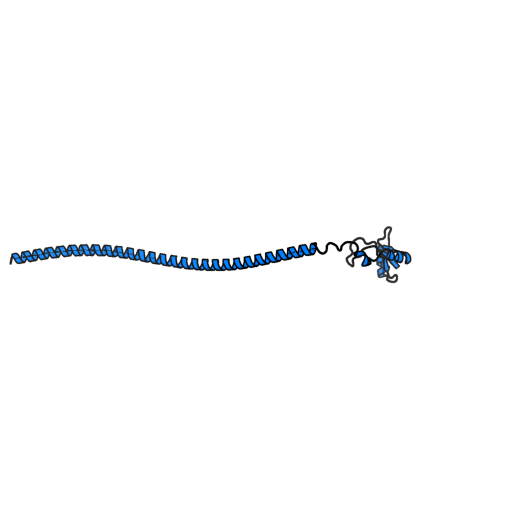 25.117 8.128 -23.784 1.00 97.62 96 ASN A CA 1
ATOM 703 C C . ASN A 1 96 ? 23.990 8.740 -22.940 1.00 97.62 96 ASN A C 1
ATOM 705 O O . ASN A 1 96 ? 23.720 8.242 -21.851 1.00 97.62 96 ASN A O 1
ATOM 709 N N . GLU A 1 97 ? 23.269 9.731 -23.471 1.00 97.69 97 GLU A N 1
ATOM 710 C CA . GLU A 1 97 ? 22.119 10.351 -22.796 1.00 97.69 97 GLU A CA 1
ATOM 711 C C . GLU A 1 97 ? 21.021 9.321 -22.480 1.00 97.69 97 GLU A C 1
ATOM 713 O O . GLU A 1 97 ? 20.481 9.291 -21.372 1.00 97.69 97 GLU A O 1
ATOM 718 N N . ALA A 1 98 ? 20.717 8.423 -23.423 1.00 97.31 98 ALA A N 1
ATOM 719 C CA . ALA A 1 98 ? 19.753 7.347 -23.209 1.00 97.31 98 ALA A CA 1
ATOM 720 C C . ALA A 1 98 ? 20.235 6.339 -22.152 1.00 97.31 98 ALA A C 1
ATOM 722 O O . ALA A 1 98 ? 19.437 5.878 -21.336 1.00 97.31 98 ALA A O 1
ATOM 723 N N . SER A 1 99 ? 21.530 6.012 -22.134 1.00 97.25 99 SER A N 1
ATOM 724 C CA . SER A 1 99 ? 22.131 5.109 -21.145 1.00 97.25 99 SER A CA 1
ATOM 725 C C . SER A 1 99 ? 22.121 5.708 -19.736 1.00 97.25 99 SER A C 1
ATOM 727 O O . SER A 1 99 ? 21.805 5.016 -18.763 1.00 97.25 99 SER A O 1
ATOM 729 N N . GLU A 1 100 ? 22.427 6.997 -19.609 1.00 97.25 100 GLU A N 1
ATOM 730 C CA . GLU A 1 100 ? 22.336 7.732 -18.345 1.00 97.25 100 GLU A CA 1
ATOM 731 C C . GLU A 1 100 ? 20.881 7.816 -17.869 1.00 97.25 100 GLU A C 1
ATOM 733 O O . GLU A 1 100 ? 20.586 7.522 -16.707 1.00 97.25 100 GLU A O 1
ATOM 738 N N . GLY A 1 101 ? 19.953 8.121 -18.782 1.00 97.62 101 GLY A N 1
ATOM 739 C CA . GLY A 1 101 ? 18.519 8.149 -18.503 1.00 97.62 101 GLY A CA 1
ATOM 740 C C . GLY A 1 101 ? 17.974 6.796 -18.042 1.00 97.62 101 GLY A C 1
ATOM 741 O O . GLY A 1 101 ? 17.215 6.739 -17.072 1.00 97.62 101 GLY A O 1
ATOM 742 N N . LEU A 1 102 ? 18.399 5.700 -18.679 1.00 97.31 102 LEU A N 1
ATOM 743 C CA . LEU A 1 102 ? 18.033 4.339 -18.283 1.00 97.31 102 LEU A CA 1
ATOM 744 C C . LEU A 1 102 ? 18.569 3.997 -16.890 1.00 97.31 102 LEU A C 1
ATOM 746 O O . LEU A 1 102 ? 17.832 3.447 -16.076 1.00 97.31 102 LEU A O 1
ATOM 750 N N . THR A 1 103 ? 19.818 4.363 -16.600 1.00 97.50 103 THR A N 1
ATOM 751 C CA . THR A 1 103 ? 20.434 4.133 -15.284 1.00 97.50 103 THR A CA 1
ATOM 752 C C . THR A 1 103 ? 19.682 4.898 -14.193 1.00 97.50 103 THR A C 1
ATOM 754 O O . THR A 1 103 ? 19.303 4.318 -13.178 1.00 97.50 103 THR A O 1
ATOM 757 N N . ALA A 1 104 ? 19.366 6.175 -14.427 1.00 97.56 104 ALA A N 1
ATOM 758 C CA . ALA A 1 104 ? 18.585 6.979 -13.488 1.00 97.56 104 ALA A CA 1
ATOM 759 C C . ALA A 1 104 ? 17.154 6.444 -13.299 1.00 97.56 104 ALA A C 1
ATOM 761 O O . ALA A 1 104 ? 16.617 6.486 -12.191 1.00 97.56 104 ALA A O 1
ATOM 762 N N . ALA A 1 105 ? 16.524 5.947 -14.368 1.00 97.44 105 ALA A N 1
ATOM 763 C CA . ALA A 1 105 ? 15.202 5.334 -14.298 1.00 97.44 105 ALA A CA 1
ATOM 764 C C . ALA A 1 105 ? 15.225 4.013 -13.513 1.00 97.44 105 ALA A C 1
ATOM 766 O O . ALA A 1 105 ? 14.338 3.797 -12.689 1.00 97.44 105 ALA A O 1
ATOM 767 N N . ALA A 1 106 ? 16.247 3.177 -13.714 1.00 97.94 106 ALA A N 1
ATOM 768 C CA . ALA A 1 106 ? 16.438 1.939 -12.963 1.00 97.94 106 ALA A CA 1
ATOM 769 C C . ALA A 1 106 ? 16.598 2.216 -11.462 1.00 97.94 106 ALA A C 1
ATOM 771 O O . ALA A 1 106 ? 15.855 1.653 -10.663 1.00 97.94 106 ALA A O 1
ATOM 772 N N . SER A 1 107 ? 17.454 3.171 -11.079 1.00 97.38 107 SER A N 1
ATOM 773 C CA . SER A 1 107 ? 17.618 3.548 -9.667 1.00 97.38 107 SER A CA 1
ATOM 774 C C . SER A 1 107 ? 16.331 4.101 -9.043 1.00 97.38 107 SER A C 1
ATOM 776 O O . SER A 1 107 ? 16.023 3.808 -7.891 1.00 97.38 107 SER A O 1
ATOM 778 N N . LYS A 1 108 ? 15.540 4.884 -9.792 1.00 97.94 108 LYS A N 1
ATOM 779 C CA . LYS A 1 108 ? 14.228 5.358 -9.313 1.00 97.94 108 LYS A CA 1
ATOM 780 C C . LYS A 1 108 ? 13.228 4.220 -9.147 1.00 97.94 108 L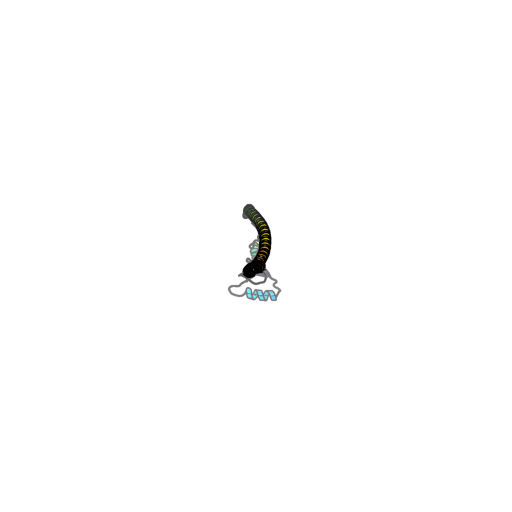YS A C 1
ATOM 782 O O . LYS A 1 108 ? 12.441 4.244 -8.207 1.00 97.94 108 LYS A O 1
ATOM 787 N N . TYR A 1 109 ? 13.232 3.260 -10.066 1.00 98.25 109 TYR A N 1
ATOM 788 C CA . TYR A 1 109 ? 12.360 2.096 -9.991 1.00 98.25 109 TYR A CA 1
ATOM 789 C C . TYR A 1 109 ? 12.690 1.232 -8.770 1.00 98.25 109 TYR A C 1
ATOM 791 O O . TYR A 1 109 ? 11.775 0.843 -8.052 1.00 98.25 109 TYR A O 1
ATOM 799 N N . GLU A 1 110 ? 13.973 0.992 -8.496 1.00 98.00 110 GLU A N 1
ATOM 800 C CA . GLU A 1 110 ? 14.417 0.267 -7.298 1.00 98.00 110 GLU A CA 1
ATOM 801 C C . GLU A 1 110 ? 13.960 0.974 -6.016 1.00 98.00 110 GLU A C 1
ATOM 803 O O . GLU A 1 110 ? 13.305 0.350 -5.185 1.00 98.00 110 GLU A O 1
ATOM 808 N N . ALA A 1 111 ? 14.177 2.289 -5.908 1.00 97.88 111 ALA A N 1
ATOM 809 C CA . ALA A 1 111 ? 13.730 3.066 -4.750 1.00 97.88 111 ALA A CA 1
ATOM 810 C C . ALA A 1 111 ? 12.202 3.013 -4.546 1.00 97.88 111 ALA A C 1
ATOM 812 O O . ALA A 1 111 ? 11.727 2.854 -3.423 1.00 97.88 111 ALA A O 1
ATOM 813 N N . LEU A 1 112 ? 11.419 3.112 -5.627 1.00 98.00 112 LEU A N 1
ATOM 814 C CA . LEU A 1 112 ? 9.958 2.990 -5.556 1.00 98.00 112 LEU A CA 1
ATOM 815 C C . LEU A 1 112 ? 9.505 1.568 -5.207 1.00 98.00 112 LEU A C 1
ATOM 817 O O . LEU A 1 112 ? 8.479 1.402 -4.550 1.00 98.00 112 LEU A O 1
ATOM 821 N N . SER A 1 113 ? 10.243 0.545 -5.643 1.00 97.88 113 SER A N 1
ATOM 822 C CA . SER A 1 113 ? 9.965 -0.846 -5.283 1.00 97.88 113 SER A CA 1
ATOM 823 C C . SER A 1 113 ? 10.173 -1.074 -3.786 1.00 97.88 113 SER A C 1
ATOM 825 O O . SER A 1 113 ? 9.313 -1.675 -3.144 1.00 97.88 113 SER A O 1
ATOM 827 N N . GLU A 1 114 ? 11.263 -0.552 -3.219 1.00 97.75 114 GLU A N 1
ATOM 828 C CA . GLU A 1 114 ? 11.527 -0.612 -1.776 1.00 97.75 114 GLU A CA 1
ATOM 829 C C . GLU A 1 114 ? 10.454 0.143 -0.977 1.00 97.75 114 GLU A C 1
ATOM 831 O O . GLU A 1 114 ? 9.902 -0.391 -0.014 1.00 97.75 114 GLU A O 1
ATOM 836 N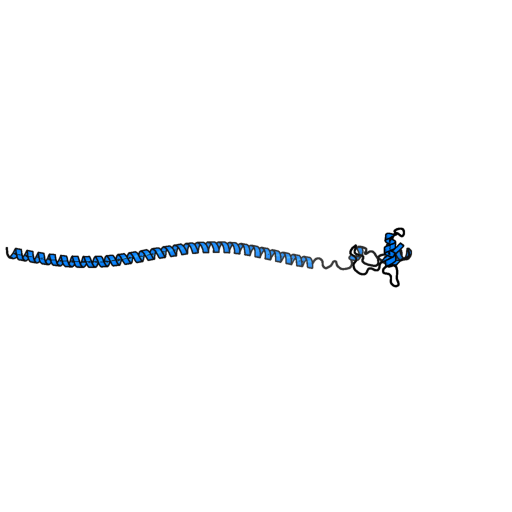 N . GLU A 1 115 ? 10.076 1.350 -1.416 1.00 98.12 115 GLU A N 1
ATOM 837 C CA . GLU A 1 115 ? 9.008 2.126 -0.774 1.00 98.12 115 GLU A CA 1
ATOM 838 C C . GLU A 1 115 ? 7.657 1.388 -0.810 1.00 98.12 115 GLU A C 1
ATOM 840 O O . GLU A 1 115 ? 6.896 1.421 0.164 1.00 98.12 115 GLU A O 1
ATOM 845 N N . ALA A 1 116 ? 7.356 0.687 -1.907 1.00 97.88 116 ALA A N 1
ATOM 846 C CA . ALA A 1 116 ? 6.139 -0.107 -2.034 1.00 97.88 116 ALA A CA 1
ATOM 847 C C . ALA A 1 116 ? 6.120 -1.302 -1.064 1.00 97.88 116 ALA A C 1
ATOM 849 O O . ALA A 1 116 ? 5.081 -1.577 -0.451 1.00 97.88 116 ALA A O 1
ATOM 850 N N . ASP A 1 117 ? 7.252 -1.986 -0.886 1.00 98.19 117 ASP A N 1
ATOM 851 C CA . ASP A 1 117 ? 7.383 -3.099 0.060 1.00 98.19 117 ASP A CA 1
ATOM 852 C C . ASP A 1 117 ? 7.279 -2.627 1.521 1.00 98.19 117 ASP A C 1
ATOM 854 O O . ASP A 1 117 ? 6.570 -3.238 2.336 1.00 98.19 117 ASP A O 1
ATOM 858 N N . ASP A 1 118 ? 7.878 -1.481 1.844 1.00 98.00 118 ASP A N 1
ATOM 859 C CA . ASP A 1 118 ? 7.739 -0.828 3.148 1.00 98.00 118 ASP A CA 1
ATOM 860 C C . ASP A 1 118 ? 6.287 -0.422 3.432 1.00 98.00 118 ASP A C 1
ATOM 862 O O . ASP A 1 118 ? 5.754 -0.660 4.524 1.00 98.00 118 ASP A O 1
ATOM 866 N N . ALA A 1 119 ? 5.616 0.184 2.449 1.00 97.88 119 ALA A N 1
ATOM 867 C CA . ALA A 1 119 ? 4.215 0.576 2.563 1.00 97.88 119 ALA A CA 1
ATOM 868 C C . ALA A 1 119 ? 3.308 -0.644 2.774 1.00 97.88 119 ALA A C 1
ATOM 870 O O . ALA A 1 119 ? 2.402 -0.612 3.614 1.00 97.88 119 ALA A O 1
ATOM 871 N N . LYS A 1 120 ? 3.580 -1.744 2.067 1.00 98.31 120 LYS A N 1
ATOM 872 C CA . LYS A 1 120 ? 2.856 -3.009 2.220 1.00 98.31 120 LYS A CA 1
ATOM 873 C C . LYS A 1 120 ? 3.033 -3.594 3.619 1.00 98.31 120 LYS A C 1
ATOM 875 O O . LYS A 1 120 ? 2.048 -4.018 4.226 1.00 98.31 120 LYS A O 1
ATOM 880 N N . THR A 1 121 ? 4.249 -3.558 4.156 1.00 98.06 121 THR A N 1
ATOM 881 C CA . THR A 1 121 ? 4.543 -4.019 5.521 1.00 98.06 121 THR A CA 1
ATOM 882 C C . THR A 1 121 ? 3.784 -3.191 6.561 1.00 98.06 121 THR A C 1
ATOM 884 O O . THR A 1 121 ? 3.067 -3.748 7.396 1.00 98.06 121 THR A O 1
ATOM 887 N N . LYS A 1 122 ? 3.827 -1.856 6.450 1.00 98.12 122 LYS A N 1
ATOM 888 C CA . LYS A 1 122 ? 3.074 -0.946 7.336 1.00 98.12 122 LYS A CA 1
ATOM 889 C C . LYS A 1 122 ? 1.565 -1.183 7.267 1.00 98.12 122 LYS A C 1
ATOM 891 O O . LYS A 1 122 ? 0.885 -1.124 8.291 1.00 98.12 122 LYS A O 1
ATOM 896 N N . LEU A 1 123 ? 1.031 -1.463 6.078 1.00 98.38 123 LEU A N 1
ATOM 897 C CA . LEU A 1 123 ? -0.390 -1.750 5.902 1.00 98.38 123 LEU A CA 1
ATOM 898 C C . LEU A 1 123 ? -0.799 -3.038 6.630 1.00 98.38 123 LEU A C 1
ATOM 900 O O . LEU A 1 123 ? -1.810 -3.039 7.330 1.00 98.38 123 LEU A O 1
ATOM 904 N N . VAL A 1 124 ? 0.000 -4.103 6.528 1.00 98.44 124 VAL A N 1
ATOM 905 C CA . VAL A 1 124 ? -0.248 -5.361 7.256 1.00 98.44 124 VAL A CA 1
ATOM 906 C C . VAL A 1 124 ? -0.245 -5.132 8.771 1.00 98.44 124 VAL A C 1
ATOM 908 O O . VAL A 1 124 ? -1.157 -5.591 9.462 1.00 98.44 124 VAL A O 1
ATOM 911 N N . GLU A 1 125 ? 0.718 -4.368 9.292 1.00 98.25 125 GLU A N 1
ATOM 912 C CA . GLU A 1 125 ? 0.760 -4.031 10.720 1.00 98.25 125 GLU A CA 1
ATOM 913 C C . GLU A 1 125 ? -0.469 -3.241 11.181 1.00 98.25 125 GLU A C 1
ATOM 915 O O . GLU A 1 125 ? -1.024 -3.518 12.247 1.00 98.25 125 GLU A O 1
ATOM 920 N N . LEU A 1 126 ? -0.903 -2.249 10.398 1.00 98.25 126 LEU A N 1
ATOM 921 C CA . LEU A 1 126 ? -2.080 -1.444 10.723 1.00 98.25 126 LEU A CA 1
ATOM 922 C C . LEU A 1 126 ? -3.359 -2.278 10.701 1.00 98.25 126 LEU A C 1
ATOM 924 O O . LEU A 1 126 ? -4.194 -2.118 11.590 1.00 98.25 126 LEU A O 1
ATOM 928 N N . VAL A 1 127 ? -3.499 -3.192 9.739 1.00 98.44 127 VAL A N 1
ATOM 929 C CA . VAL A 1 127 ? -4.633 -4.125 9.683 1.00 98.44 127 VAL A CA 1
ATOM 930 C C . VAL A 1 127 ? -4.662 -5.011 10.929 1.00 98.44 127 VAL A C 1
ATOM 932 O O . VAL A 1 127 ? -5.717 -5.132 11.552 1.00 98.44 127 VAL A O 1
ATOM 935 N N . SER A 1 128 ? -3.515 -5.556 11.349 1.00 97.94 128 SER A N 1
ATOM 936 C CA . SER A 1 128 ? -3.421 -6.354 12.580 1.00 97.94 128 SER A CA 1
ATOM 937 C C . SER A 1 128 ? -3.792 -5.537 13.819 1.00 97.94 128 SER A C 1
ATOM 939 O O . SER A 1 128 ? -4.636 -5.958 14.605 1.00 97.94 128 SER A O 1
ATOM 941 N N . LYS A 1 129 ? -3.229 -4.330 13.971 1.00 98.25 129 LYS A N 1
ATOM 942 C CA . LYS A 1 129 ? -3.544 -3.438 15.101 1.00 98.25 129 LYS A CA 1
ATOM 943 C C . LYS A 1 129 ? -5.026 -3.079 15.146 1.00 98.25 129 LYS A C 1
ATOM 945 O O . LYS A 1 129 ? -5.604 -3.006 16.226 1.00 98.25 129 LYS A O 1
ATOM 950 N N . ASN A 1 130 ? -5.643 -2.846 13.991 1.00 97.88 130 ASN A N 1
ATOM 951 C CA . ASN A 1 130 ? -7.058 -2.503 13.920 1.00 97.88 130 ASN A CA 1
ATOM 952 C C . ASN A 1 130 ? -7.948 -3.697 14.306 1.00 97.88 130 ASN A C 1
ATOM 954 O O . ASN A 1 130 ? -8.913 -3.524 15.047 1.00 97.88 130 ASN A O 1
ATOM 958 N N . ALA A 1 131 ? -7.585 -4.914 13.886 1.00 98.25 131 ALA A N 1
ATOM 959 C CA . ALA A 1 131 ? -8.263 -6.135 14.321 1.00 98.25 131 ALA A CA 1
ATOM 960 C C . ALA A 1 131 ? -8.154 -6.341 15.845 1.00 98.25 131 ALA A C 1
ATOM 962 O O . ALA A 1 131 ? -9.163 -6.600 16.503 1.00 98.25 131 ALA A O 1
ATOM 963 N N . ASP A 1 132 ? -6.964 -6.138 16.420 1.00 98.19 132 ASP A N 1
ATOM 964 C CA . ASP A 1 132 ? -6.742 -6.238 17.868 1.00 98.19 132 ASP A CA 1
ATOM 965 C C . ASP A 1 132 ? -7.562 -5.204 18.652 1.00 98.19 132 ASP A C 1
ATOM 967 O O . ASP A 1 132 ? -8.134 -5.509 19.703 1.00 98.19 132 ASP A O 1
ATOM 971 N N . LEU A 1 133 ? -7.629 -3.965 18.153 1.00 98.19 133 LEU A N 1
ATOM 972 C CA . LEU A 1 133 ? -8.448 -2.910 18.749 1.00 98.19 133 LEU A CA 1
ATOM 973 C C . LEU A 1 133 ? -9.943 -3.230 18.657 1.00 98.19 133 LEU A C 1
ATOM 975 O O . LEU A 1 133 ? -10.654 -3.011 19.638 1.00 98.19 133 LEU A O 1
ATOM 979 N N . GLY A 1 134 ? -10.404 -3.792 17.535 1.00 98.25 134 GLY A N 1
ATOM 980 C CA . GLY A 1 134 ? -11.773 -4.287 17.382 1.00 98.25 134 GLY A CA 1
ATOM 981 C C . GLY A 1 134 ? -12.120 -5.342 18.433 1.00 98.25 134 GLY A C 1
ATOM 982 O O . GLY A 1 134 ? -13.091 -5.182 19.169 1.00 98.25 134 GLY A O 1
ATOM 983 N N . GLY A 1 135 ? -11.260 -6.350 18.609 1.00 98.25 135 GLY A N 1
ATOM 984 C CA . GLY A 1 135 ? -11.461 -7.383 19.631 1.00 98.25 135 GLY A CA 1
ATOM 985 C C . GLY A 1 135 ? -11.482 -6.829 21.062 1.00 98.25 135 GLY A C 1
ATOM 986 O O . GLY A 1 135 ? -12.308 -7.238 21.880 1.00 98.25 135 GLY A O 1
ATOM 987 N N . LYS A 1 136 ? -10.618 -5.853 21.373 1.00 98.38 136 LYS A N 1
ATOM 988 C CA . LYS A 1 136 ? -10.633 -5.164 22.677 1.00 98.38 136 LYS A CA 1
ATOM 989 C C . LYS A 1 136 ? -11.919 -4.372 22.901 1.00 98.38 136 LYS A C 1
ATOM 991 O O . LYS A 1 136 ? -12.419 -4.351 24.025 1.00 98.38 136 LYS A O 1
ATOM 996 N N . LEU A 1 137 ? -12.448 -3.731 21.861 1.00 98.31 137 LEU A N 1
ATOM 997 C CA . LEU A 1 137 ? -13.697 -2.978 21.942 1.00 98.31 137 LEU A CA 1
ATOM 998 C C . LEU A 1 137 ? -14.886 -3.905 22.229 1.00 98.31 137 LEU A C 1
ATOM 1000 O O . LEU A 1 137 ? -15.684 -3.608 23.118 1.00 98.31 137 LEU A O 1
ATOM 1004 N N . ASP A 1 138 ? -14.959 -5.049 21.549 1.00 98.31 138 ASP A N 1
ATOM 1005 C CA . ASP A 1 138 ? -16.015 -6.047 21.758 1.00 98.31 138 ASP A CA 1
ATOM 1006 C C . ASP A 1 138 ? -15.953 -6.669 23.163 1.00 98.31 138 ASP A C 1
ATOM 1008 O O . ASP A 1 138 ? -16.983 -6.854 23.826 1.00 98.31 138 ASP A O 1
ATOM 1012 N N . ALA A 1 139 ? -14.740 -6.943 23.654 1.00 98.25 139 ALA A N 1
ATOM 1013 C CA . ALA A 1 139 ? -14.521 -7.423 25.016 1.00 98.25 139 ALA A CA 1
ATOM 1014 C C . ALA A 1 139 ? -14.984 -6.389 26.056 1.00 98.25 139 ALA A C 1
ATOM 1016 O O . ALA A 1 139 ? -15.757 -6.726 26.955 1.00 98.25 139 ALA A O 1
ATOM 1017 N N . ALA A 1 140 ? -14.589 -5.123 25.893 1.00 98.38 140 ALA A N 1
ATOM 1018 C CA . ALA A 1 140 ? -14.997 -4.038 26.783 1.00 98.38 140 ALA A CA 1
ATOM 1019 C C . ALA A 1 140 ? -16.518 -3.796 26.751 1.00 98.38 140 ALA A C 1
ATOM 1021 O O . ALA A 1 140 ? -17.134 -3.555 27.791 1.00 98.38 140 ALA A O 1
ATOM 1022 N N . ALA A 1 141 ? -17.154 -3.89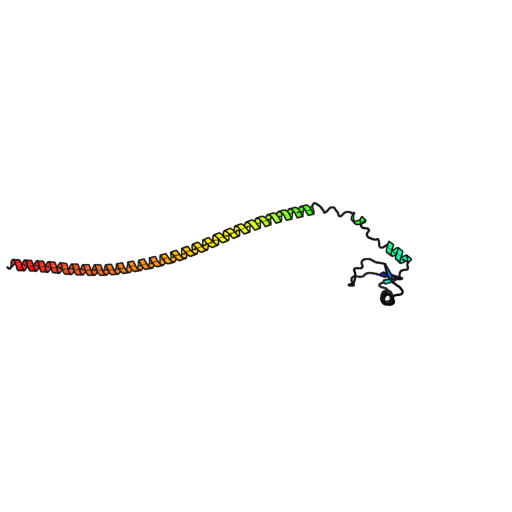9 25.580 1.00 98.38 141 ALA A N 1
ATOM 1023 C CA . ALA A 1 141 ? -18.606 -3.792 25.451 1.00 98.38 141 ALA A CA 1
ATOM 1024 C C . ALA A 1 141 ? -19.331 -4.937 26.183 1.00 98.38 141 ALA A C 1
ATOM 1026 O O . ALA A 1 141 ? -20.328 -4.706 26.876 1.00 98.38 141 ALA A O 1
ATOM 1027 N N . SER A 1 142 ? -18.804 -6.158 26.077 1.00 97.81 142 SER A N 1
ATOM 1028 C CA . SER A 1 142 ? -19.337 -7.332 26.777 1.00 97.81 142 SER A CA 1
ATOM 1029 C C . SER A 1 142 ? -19.201 -7.198 28.296 1.00 97.81 142 SER A C 1
ATOM 1031 O O . SER A 1 142 ? -20.161 -7.451 29.029 1.00 97.81 142 SER A O 1
ATOM 1033 N N . GLU A 1 143 ? -18.040 -6.741 28.771 1.00 98.50 143 GLU A N 1
ATOM 1034 C CA . GLU A 1 143 ? -17.785 -6.483 30.191 1.00 98.50 143 GLU A CA 1
ATOM 1035 C C . GLU A 1 143 ? -18.706 -5.389 30.738 1.00 98.50 143 GLU A C 1
ATOM 1037 O O . GLU A 1 143 ? -19.340 -5.582 31.777 1.00 98.50 143 GLU A O 1
ATOM 1042 N N . LYS A 1 144 ? -18.879 -4.284 30.003 1.00 98.25 144 LYS A N 1
ATOM 1043 C CA . LYS A 1 144 ? -19.820 -3.219 30.368 1.00 98.25 144 LYS A CA 1
ATOM 1044 C C . LYS A 1 144 ? -21.240 -3.761 30.549 1.00 98.25 144 LYS A C 1
ATOM 1046 O O . LYS A 1 144 ? -21.868 -3.483 31.567 1.00 98.25 144 LYS A O 1
ATOM 1051 N N . SER A 1 145 ? -21.734 -4.572 29.611 1.00 98.25 145 SER A N 1
ATOM 1052 C CA . SER A 1 145 ? -23.072 -5.170 29.723 1.00 98.25 145 SER A CA 1
ATOM 1053 C C . SER A 1 145 ? -23.197 -6.107 30.934 1.00 98.25 145 SER A C 1
ATOM 1055 O O . SER A 1 145 ? -24.236 -6.136 31.601 1.00 98.25 145 SER A O 1
ATOM 1057 N N . ALA A 1 146 ? -22.146 -6.871 31.247 1.00 98.38 146 ALA A N 1
ATOM 1058 C CA . ALA A 1 146 ? -22.116 -7.728 32.430 1.00 98.38 146 ALA A CA 1
ATOM 1059 C C . ALA A 1 146 ? -22.139 -6.906 33.730 1.00 98.38 146 ALA A C 1
ATOM 1061 O O . ALA A 1 146 ? -22.903 -7.229 34.645 1.00 98.38 146 ALA A O 1
ATOM 1062 N N . LEU A 1 147 ? -21.363 -5.821 33.789 1.00 98.38 147 LEU A N 1
ATOM 1063 C CA . LEU A 1 147 ? -21.319 -4.906 34.929 1.00 98.38 147 LEU A CA 1
ATOM 1064 C C . LEU A 1 147 ? -22.643 -4.164 35.127 1.00 98.38 147 LEU A C 1
ATOM 1066 O O . LEU A 1 147 ? -23.105 -4.064 36.259 1.00 98.38 147 LEU A O 1
ATOM 1070 N N . GLU A 1 148 ? -23.305 -3.714 34.059 1.00 98.44 148 GLU A N 1
ATOM 1071 C CA . GLU A 1 148 ? -24.637 -3.095 34.142 1.00 98.44 148 GLU A CA 1
ATOM 1072 C C . GLU A 1 148 ? -25.669 -4.065 34.739 1.00 98.44 148 GLU A C 1
ATOM 1074 O O . GLU A 1 148 ? -26.431 -3.707 35.641 1.00 98.44 148 GLU A O 1
ATOM 1079 N N . LYS A 1 149 ? -25.659 -5.337 34.318 1.00 98.19 149 LYS A N 1
ATOM 1080 C CA . LYS A 1 149 ? -26.523 -6.371 34.914 1.00 98.19 149 LYS A CA 1
ATOM 1081 C C . LYS A 1 149 ? -26.196 -6.607 36.387 1.00 98.19 149 LYS A C 1
ATOM 1083 O O . LYS A 1 149 ? -27.112 -6.705 37.203 1.00 98.19 149 LYS A O 1
ATOM 1088 N N . ALA A 1 150 ? -24.914 -6.683 36.739 1.00 98.19 150 ALA A N 1
ATOM 1089 C CA . ALA A 1 150 ? -24.490 -6.843 38.126 1.00 98.19 150 ALA A CA 1
ATOM 1090 C C . ALA A 1 150 ? -24.922 -5.648 38.992 1.00 98.19 150 ALA A C 1
ATOM 1092 O O . ALA A 1 150 ? -25.458 -5.852 40.081 1.00 98.19 150 ALA A O 1
ATOM 1093 N N . LEU A 1 151 ? -24.776 -4.422 38.484 1.00 98.44 151 LEU A N 1
ATOM 1094 C CA . LEU A 1 151 ? -25.183 -3.198 39.167 1.00 98.44 151 LEU A CA 1
ATOM 1095 C C . LEU A 1 151 ? -26.685 -3.203 39.467 1.00 98.44 151 LEU A C 1
ATOM 1097 O O . LEU A 1 151 ? -27.070 -3.047 40.622 1.00 98.44 151 LEU A O 1
ATOM 1101 N N . THR A 1 152 ? -27.531 -3.495 38.473 1.00 98.19 152 THR A N 1
ATOM 1102 C CA . THR A 1 152 ? -28.992 -3.554 38.689 1.00 98.19 152 THR A CA 1
ATOM 1103 C C . THR A 1 152 ? -29.406 -4.622 39.706 1.00 98.19 152 THR A C 1
ATOM 1105 O O . THR A 1 152 ? -30.403 -4.463 40.413 1.00 98.19 152 THR A O 1
ATOM 1108 N N . LYS A 1 153 ? -28.654 -5.726 39.807 1.00 98.44 153 LYS A N 1
ATOM 1109 C CA . LYS A 1 153 ? -28.875 -6.749 40.836 1.00 98.44 153 LYS A CA 1
ATOM 1110 C C . LYS A 1 153 ? -28.529 -6.208 42.225 1.00 98.44 153 LYS A C 1
ATOM 1112 O O . LYS A 1 153 ? -29.347 -6.333 43.135 1.00 98.44 153 LYS A O 1
ATOM 1117 N N . VAL A 1 154 ? -27.363 -5.579 42.368 1.00 98.38 154 VAL A N 1
ATOM 1118 C CA . VAL A 1 154 ? -26.910 -4.986 43.636 1.00 98.38 154 VAL A CA 1
ATOM 1119 C C . VAL A 1 154 ? -27.853 -3.873 44.094 1.00 98.38 154 VAL A C 1
ATOM 1121 O O . VAL A 1 154 ? -28.191 -3.815 45.272 1.00 98.38 154 VAL A O 1
ATOM 1124 N N . GLU A 1 155 ? -28.344 -3.032 43.183 1.00 98.31 155 GLU A N 1
ATOM 1125 C CA . GLU A 1 155 ? -29.321 -1.984 43.504 1.00 98.31 155 GLU A CA 1
ATOM 1126 C C . GLU A 1 155 ? -30.614 -2.565 44.088 1.00 98.31 155 GLU A C 1
ATOM 1128 O O . GLU A 1 155 ? -31.091 -2.084 45.117 1.00 98.31 155 GLU A O 1
ATOM 1133 N N . LYS A 1 156 ? -31.139 -3.650 43.501 1.00 98.12 156 LYS A N 1
ATOM 1134 C CA . LYS A 1 156 ? -32.327 -4.347 44.022 1.00 98.12 156 LYS A CA 1
ATOM 1135 C C . LYS A 1 156 ? -32.084 -4.976 45.392 1.00 98.12 156 LYS A C 1
ATOM 1137 O O . LYS A 1 156 ? -32.955 -4.903 46.258 1.00 98.12 156 LYS A O 1
ATOM 1142 N N . GLU A 1 157 ? -30.927 -5.603 45.596 1.00 98.19 157 GLU A N 1
ATOM 1143 C CA . GLU A 1 157 ? -30.553 -6.185 46.892 1.00 98.19 157 GLU A CA 1
ATOM 1144 C C . GLU A 1 157 ? -30.413 -5.099 47.967 1.00 98.19 157 GLU A C 1
ATOM 1146 O O . GLU A 1 157 ? -30.947 -5.246 49.068 1.00 98.19 157 GLU A O 1
ATOM 1151 N N . ARG A 1 158 ? -29.782 -3.971 47.625 1.00 98.31 158 ARG A N 1
ATOM 1152 C CA . ARG A 1 158 ? -29.651 -2.785 48.481 1.00 98.31 158 ARG A CA 1
ATOM 1153 C C . ARG A 1 158 ? -31.015 -2.203 48.846 1.00 98.31 158 ARG A C 1
ATOM 1155 O O . ARG A 1 158 ? -31.245 -1.912 50.018 1.00 98.31 158 ARG A O 1
ATOM 1162 N N . ASP A 1 159 ? -31.936 -2.091 47.890 1.00 98.25 159 ASP A N 1
ATOM 1163 C CA . ASP A 1 159 ? -33.303 -1.611 48.145 1.00 98.25 159 ASP A CA 1
ATOM 1164 C C . ASP A 1 159 ? -34.075 -2.557 49.075 1.00 98.25 159 ASP A C 1
ATOM 1166 O O . ASP A 1 159 ? -34.758 -2.113 50.000 1.00 98.25 159 ASP A O 1
ATOM 1170 N N . ALA A 1 160 ? -33.953 -3.871 48.863 1.00 98.12 160 ALA A N 1
ATOM 1171 C CA . ALA A 1 160 ? -34.600 -4.876 49.703 1.00 98.12 160 ALA A CA 1
ATOM 1172 C C . ALA A 1 160 ? -34.053 -4.870 51.139 1.00 98.12 160 ALA A C 1
ATOM 1174 O O . ALA A 1 160 ? -34.826 -4.955 52.095 1.00 98.12 160 ALA A O 1
ATOM 1175 N N . LEU A 1 161 ? -32.733 -4.745 51.303 1.00 97.94 161 LEU A N 1
ATOM 1176 C CA . LEU A 1 161 ? -32.100 -4.637 52.617 1.00 97.94 161 LEU A CA 1
ATOM 1177 C C . LEU A 1 161 ? -32.482 -3.335 53.322 1.00 97.94 161 LEU A C 1
ATOM 1179 O O . LEU A 1 161 ? -32.817 -3.372 54.502 1.00 97.94 161 LEU A O 1
ATOM 1183 N N . SER A 1 162 ? -32.504 -2.207 52.608 1.00 97.75 162 SER A N 1
ATOM 1184 C CA . SER A 1 162 ? -32.908 -0.917 53.176 1.00 97.75 162 SER A CA 1
ATOM 1185 C C . SER A 1 162 ? -34.338 -0.953 53.725 1.00 97.75 162 SER A C 1
ATOM 1187 O O . SER A 1 162 ? -34.575 -0.454 54.824 1.00 97.75 162 SER A O 1
ATOM 1189 N N . LYS A 1 163 ? -35.272 -1.616 53.026 1.00 98.12 163 LYS A N 1
ATOM 1190 C CA . LYS A 1 163 ? -36.638 -1.833 53.534 1.00 98.12 163 LYS A CA 1
ATOM 1191 C C . LYS A 1 163 ? -36.659 -2.675 54.809 1.00 98.12 163 LYS A C 1
ATOM 1193 O O . LYS A 1 163 ? -37.281 -2.266 55.781 1.00 98.12 163 LYS A O 1
ATOM 1198 N N . LYS A 1 164 ? -35.937 -3.801 54.835 1.00 97.88 164 LYS A N 1
ATOM 1199 C CA . LYS A 1 164 ? -35.855 -4.660 56.029 1.00 97.88 164 LYS A CA 1
ATOM 1200 C C . LYS A 1 164 ? -35.267 -3.932 57.234 1.00 97.88 164 LYS A C 1
ATOM 1202 O O . LYS A 1 164 ? -35.743 -4.125 58.345 1.00 97.88 164 LYS A O 1
ATOM 1207 N N . VAL A 1 165 ? -34.241 -3.106 57.024 1.00 98.06 165 VAL A N 1
ATOM 1208 C CA . VAL A 1 165 ? -33.662 -2.285 58.097 1.00 98.06 165 VAL A CA 1
ATOM 1209 C C . VAL A 1 165 ? -34.711 -1.318 58.643 1.00 98.06 165 VAL A C 1
ATOM 1211 O O . VAL A 1 165 ? -34.913 -1.287 59.851 1.00 98.06 165 VAL A O 1
ATOM 1214 N N . ALA A 1 166 ? -35.442 -0.609 57.778 1.00 97.50 166 ALA A N 1
ATOM 1215 C CA . ALA A 1 166 ? -36.503 0.300 58.214 1.00 97.50 166 ALA A CA 1
ATOM 1216 C C . ALA A 1 166 ? -37.635 -0.422 58.975 1.00 97.50 166 ALA A C 1
ATOM 1218 O O . ALA A 1 166 ? -38.123 0.087 59.983 1.00 97.50 166 ALA A O 1
ATOM 1219 N N . GLU A 1 167 ? -38.033 -1.616 58.524 1.00 97.44 167 GLU A N 1
ATOM 1220 C CA . GLU A 1 167 ? -39.029 -2.458 59.203 1.00 97.44 167 GLU A CA 1
ATOM 1221 C C . GLU A 1 167 ? -38.549 -2.906 60.592 1.00 97.44 167 GLU A C 1
ATOM 1223 O O . GLU A 1 167 ? -39.297 -2.801 61.564 1.00 97.44 167 GLU A O 1
ATOM 1228 N N . LEU A 1 168 ? -37.297 -3.359 60.711 1.00 97.38 168 LEU A N 1
ATOM 1229 C CA . LEU A 1 168 ? -36.710 -3.776 61.988 1.00 97.38 168 LEU A CA 1
ATOM 1230 C C . LEU A 1 168 ? -36.527 -2.601 62.954 1.00 97.38 168 LEU A C 1
ATOM 1232 O O . LEU A 1 168 ? -36.796 -2.743 64.143 1.00 97.38 168 LEU A O 1
ATOM 1236 N N . GLU A 1 169 ? -36.103 -1.438 62.460 1.00 96.88 169 GLU A N 1
ATOM 1237 C CA . GLU A 1 169 ? -36.010 -0.218 63.266 1.00 96.88 169 GLU A CA 1
ATOM 1238 C C . GLU A 1 169 ? -37.382 0.232 63.781 1.00 96.88 169 GLU A C 1
ATOM 1240 O O . GLU A 1 169 ? -37.492 0.690 64.920 1.00 96.88 169 GLU A O 1
ATOM 1245 N N . ALA A 1 170 ? -38.433 0.105 62.964 1.00 96.12 170 ALA A N 1
ATOM 1246 C CA . ALA A 1 170 ? -39.798 0.401 63.385 1.00 96.12 170 ALA A CA 1
ATOM 1247 C C . ALA A 1 170 ? -40.294 -0.591 64.450 1.00 96.12 170 ALA A C 1
ATOM 1249 O O . ALA A 1 170 ? -40.859 -0.159 65.454 1.00 96.12 170 ALA A O 1
ATOM 1250 N N . ALA A 1 171 ? -40.036 -1.891 64.269 1.00 95.75 171 ALA A N 1
ATOM 1251 C CA . ALA A 1 171 ? -40.390 -2.925 65.242 1.00 95.75 171 ALA A CA 1
ATOM 1252 C C . ALA A 1 171 ? -39.671 -2.722 66.587 1.00 95.75 171 ALA A C 1
ATOM 1254 O O . ALA A 1 171 ? -40.314 -2.724 67.630 1.00 95.75 171 ALA A O 1
ATOM 1255 N N . LEU A 1 172 ? -38.364 -2.436 66.565 1.00 95.81 172 LEU A N 1
ATOM 1256 C CA . LEU A 1 172 ? -37.589 -2.138 67.776 1.00 95.81 172 LEU A CA 1
ATOM 1257 C C . LEU A 1 172 ? -38.136 -0.930 68.543 1.00 95.81 172 LEU A C 1
ATOM 1259 O O . LEU A 1 172 ? -38.173 -0.949 69.770 1.00 95.81 172 LEU A O 1
ATOM 1263 N N . LYS A 1 173 ? -38.556 0.124 67.836 1.00 95.19 173 LYS A N 1
ATOM 1264 C CA . LYS A 1 173 ? -39.167 1.302 68.469 1.00 95.19 173 LYS A CA 1
ATOM 1265 C C . LYS A 1 173 ? -40.524 0.987 69.097 1.00 95.19 173 LYS A C 1
ATOM 1267 O O . LYS A 1 173 ? -40.841 1.580 70.121 1.00 95.19 173 LYS A O 1
ATOM 1272 N N . ALA A 1 174 ? -41.311 0.097 68.490 1.00 94.06 174 ALA A N 1
ATOM 1273 C CA . ALA A 1 174 ? -42.583 -0.348 69.053 1.00 94.06 174 ALA A CA 1
ATOM 1274 C C . ALA A 1 174 ? -42.360 -1.174 70.331 1.00 94.06 174 ALA A C 1
ATOM 1276 O O . ALA A 1 174 ? -42.906 -0.825 71.372 1.00 94.06 174 ALA A O 1
ATOM 1277 N N . ASP A 1 175 ? -41.462 -2.163 70.291 1.00 93.62 175 ASP A N 1
ATOM 1278 C CA . ASP A 1 175 ? -41.127 -2.992 71.460 1.00 93.62 175 ASP A CA 1
ATOM 1279 C C . ASP A 1 175 ? -40.587 -2.156 72.635 1.00 93.62 175 ASP A C 1
ATOM 1281 O O . ASP A 1 175 ? -40.876 -2.442 73.793 1.00 93.62 175 ASP A O 1
ATOM 1285 N N . GLN A 1 176 ? -39.817 -1.097 72.355 1.00 91.06 176 GLN A N 1
ATOM 1286 C CA . GLN A 1 176 ? -39.321 -0.165 73.377 1.00 91.06 176 GLN A CA 1
ATOM 1287 C C . GLN A 1 176 ? -40.401 0.756 73.959 1.00 91.06 176 GLN A C 1
ATOM 1289 O O . GLN A 1 176 ? -40.192 1.303 75.037 1.00 91.06 176 GLN A O 1
ATOM 1294 N N . ALA A 1 177 ? -41.506 0.984 73.247 1.00 85.25 177 ALA A N 1
ATOM 1295 C CA . ALA A 1 177 ? -42.615 1.802 73.734 1.00 85.25 177 ALA A CA 1
ATOM 1296 C C . ALA A 1 177 ? -43.586 1.006 74.624 1.00 85.25 177 ALA A C 1
ATOM 1298 O O . ALA A 1 177 ? -44.275 1.608 75.448 1.00 85.25 177 ALA A O 1
ATOM 1299 N N . ASP A 1 178 ? -43.625 -0.320 74.461 1.00 78.38 178 ASP A N 1
ATOM 1300 C CA . ASP A 1 178 ? -44.490 -1.238 75.212 1.00 78.38 178 ASP A CA 1
ATOM 1301 C C . ASP A 1 178 ? -43.826 -1.828 76.482 1.00 78.38 178 ASP A C 1
ATOM 1303 O O . ASP A 1 178 ? -44.498 -2.513 77.259 1.00 78.38 178 ASP A O 1
ATOM 1307 N N . ALA A 1 179 ? -42.527 -1.573 76.700 1.00 63.41 179 ALA A N 1
ATOM 1308 C CA . ALA A 1 179 ? -41.727 -2.032 77.848 1.00 63.41 179 ALA A CA 1
ATOM 1309 C C . ALA A 1 179 ? -41.579 -0.961 78.944 1.00 63.41 179 ALA A C 1
ATOM 1311 O O . ALA A 1 179 ? -41.629 -1.343 80.138 1.00 63.41 179 ALA A O 1
#

Organism: NCBI:txid1070528

Secondary structure (DSSP, 8-state):
-EEEE---S--SS----S--EEE--SS-HHHHHHHHHHH-SSS-SEEEE-HHHHHHHHHHS----GGGGGSS--SSSSHHHHHHHHHHHHHHHHHHHHHHHHHHHHHHHHHHHHHHHHHH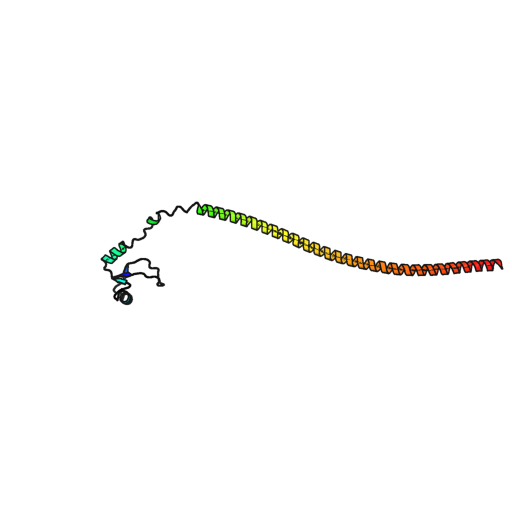HHHHHHHHHHHHHHHHHHHHHHHHHHHHHHHHHHHHHHHHHHHHHHHHHHHHHHHHH--